Protein AF-A0A849HE54-F1 (afdb_monomer_lite)

Sequence (88 aa):
MPDDAMFEYVAWFRDGSLPPDDQDCEWSGVIYIRAGTLAAARKWGDHLAKTCLDTFIGSKAEPFLDEVPPGNPVADDGEELTAGQIGS

Structure (mmCIF, N/CA/C/O backbone):
data_AF-A0A849HE54-F1
#
_entry.id   AF-A0A849HE54-F1
#
loop_
_atom_site.group_PDB
_atom_site.id
_atom_site.type_symbol
_atom_site.label_atom_id
_atom_site.label_alt_id
_atom_site.label_comp_id
_atom_site.label_asym_id
_atom_site.label_entity_id
_atom_site.label_seq_id
_atom_site.pdbx_PDB_ins_code
_atom_site.Cartn_x
_atom_site.Cartn_y
_atom_site.Cartn_z
_atom_site.occupancy
_atom_site.B_iso_or_equiv
_atom_site.auth_seq_id
_atom_site.auth_comp_id
_atom_site.auth_asym_id
_atom_site.auth_atom_id
_atom_site.pdbx_PDB_model_num
ATOM 1 N N . MET A 1 1 ? -17.463 -6.363 19.296 1.00 49.00 1 MET A N 1
ATOM 2 C CA . MET A 1 1 ? -16.204 -6.091 18.573 1.00 49.00 1 MET A CA 1
ATOM 3 C C . MET A 1 1 ? -16.310 -4.637 18.154 1.00 49.00 1 MET A C 1
ATOM 5 O O . MET A 1 1 ? -17.431 -4.277 17.809 1.00 49.00 1 MET A O 1
ATOM 9 N N . PRO A 1 2 ? -15.290 -3.775 18.302 1.00 50.69 2 PRO A N 1
ATOM 10 C CA . PRO A 1 2 ? -15.369 -2.481 17.632 1.00 50.69 2 PRO A CA 1
ATOM 11 C C . PRO A 1 2 ? -15.606 -2.776 16.149 1.00 50.69 2 PRO A C 1
ATOM 13 O O . PRO A 1 2 ? -14.940 -3.653 15.609 1.00 50.69 2 PRO A O 1
ATOM 16 N N . ASP A 1 3 ? -16.628 -2.168 15.555 1.00 61.72 3 ASP A N 1
ATOM 17 C CA . ASP A 1 3 ? -16.923 -2.321 14.135 1.00 61.72 3 ASP A CA 1
ATOM 18 C C . ASP A 1 3 ? -15.659 -1.954 13.353 1.00 61.72 3 ASP A C 1
ATOM 20 O O . ASP A 1 3 ? -15.232 -0.797 13.381 1.00 61.72 3 ASP A O 1
ATOM 24 N N . ASP A 1 4 ? -14.996 -2.941 12.749 1.00 72.38 4 ASP A N 1
ATOM 25 C CA . ASP A 1 4 ? -13.776 -2.675 12.000 1.00 72.38 4 ASP A CA 1
ATOM 26 C C . ASP A 1 4 ? -14.117 -1.746 10.829 1.00 72.38 4 ASP A C 1
ATOM 28 O O . ASP A 1 4 ? -14.974 -2.045 9.991 1.00 72.38 4 ASP A O 1
ATOM 32 N N . ALA A 1 5 ? -13.471 -0.582 10.805 1.00 85.00 5 ALA A N 1
ATOM 33 C CA . ALA A 1 5 ? -13.715 0.449 9.811 1.00 85.00 5 ALA A CA 1
ATOM 34 C C . ALA A 1 5 ? -13.024 0.085 8.493 1.00 85.00 5 ALA A C 1
ATOM 36 O O . ALA A 1 5 ? -11.962 -0.540 8.482 1.00 85.00 5 ALA A O 1
ATOM 37 N N . MET A 1 6 ? -13.624 0.500 7.378 1.00 89.19 6 MET A N 1
ATOM 38 C CA . MET A 1 6 ? -13.025 0.338 6.059 1.00 89.19 6 MET A CA 1
ATOM 39 C C . MET A 1 6 ? -12.152 1.547 5.726 1.00 89.19 6 MET A C 1
ATOM 41 O O . MET A 1 6 ? -12.523 2.694 5.986 1.00 89.19 6 MET A O 1
ATOM 45 N N . PHE A 1 7 ? -10.995 1.287 5.131 1.00 91.56 7 PHE A N 1
ATOM 46 C CA . PHE A 1 7 ? -10.062 2.306 4.677 1.00 91.56 7 PHE A CA 1
ATOM 47 C C . PHE A 1 7 ? -9.664 2.036 3.233 1.00 91.56 7 PHE A C 1
ATOM 49 O O . PHE A 1 7 ? -9.343 0.907 2.879 1.00 91.56 7 PHE A O 1
ATOM 56 N N . GLU A 1 8 ? -9.648 3.072 2.406 1.00 93.31 8 GLU A N 1
ATOM 57 C CA . GLU A 1 8 ? -9.043 3.004 1.082 1.00 93.31 8 GLU A CA 1
ATOM 58 C C . GLU A 1 8 ? -7.548 3.273 1.233 1.00 93.31 8 GLU A C 1
ATOM 60 O O . GLU A 1 8 ? -7.139 4.295 1.792 1.00 93.31 8 GLU A O 1
ATOM 65 N N . TYR A 1 9 ? -6.731 2.334 0.771 1.00 92.75 9 TYR A N 1
ATOM 66 C CA . TYR A 1 9 ? -5.284 2.441 0.750 1.00 92.75 9 TYR A CA 1
ATOM 67 C C . TYR A 1 9 ? -4.802 2.538 -0.692 1.00 92.75 9 TYR A C 1
ATOM 69 O O . TYR A 1 9 ? -5.095 1.680 -1.521 1.00 92.75 9 TYR A O 1
ATOM 77 N N . VAL A 1 10 ? -4.014 3.570 -0.965 1.00 93.44 10 VA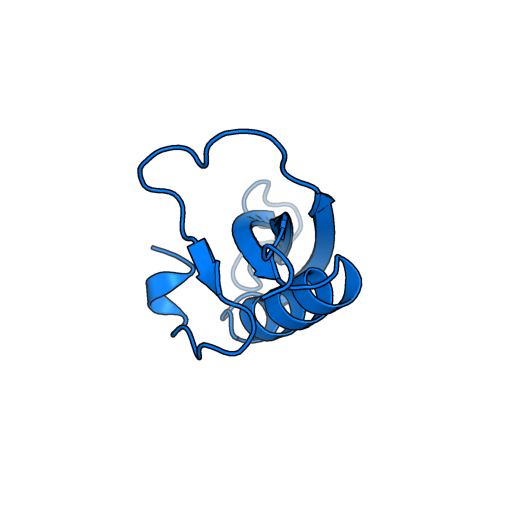L A N 1
ATOM 78 C CA . VAL A 1 10 ? -3.380 3.808 -2.258 1.00 93.44 10 VAL A CA 1
ATOM 79 C C . VAL A 1 10 ? -1.872 3.783 -2.058 1.00 93.44 10 VAL A C 1
ATOM 81 O O . VAL A 1 10 ? -1.350 4.536 -1.233 1.00 93.44 10 VAL A O 1
ATOM 84 N N . ALA A 1 11 ? -1.168 2.944 -2.813 1.00 92.94 11 ALA A N 1
ATOM 85 C CA . ALA A 1 11 ? 0.288 2.944 -2.901 1.00 92.94 11 ALA A CA 1
ATOM 86 C C . ALA A 1 11 ? 0.732 3.321 -4.308 1.00 92.94 11 ALA A C 1
ATOM 88 O O . ALA A 1 11 ? 0.109 2.917 -5.282 1.00 92.94 11 ALA A O 1
ATOM 89 N N . TRP A 1 12 ? 1.829 4.063 -4.403 1.00 93.06 12 TRP A N 1
ATOM 90 C CA . TRP A 1 12 ? 2.479 4.378 -5.669 1.00 93.06 12 TRP A CA 1
ATOM 91 C C . TRP A 1 12 ? 3.764 3.580 -5.801 1.00 93.06 12 TRP A C 1
ATOM 93 O O . TRP A 1 12 ? 4.565 3.502 -4.862 1.00 93.06 12 TRP A O 1
ATOM 103 N N . PHE A 1 13 ? 3.951 3.022 -6.984 1.00 91.00 13 PHE A N 1
ATOM 104 C CA . PHE A 1 13 ? 5.059 2.162 -7.341 1.00 91.00 13 PHE A CA 1
ATOM 105 C C . PHE A 1 13 ? 5.789 2.736 -8.543 1.00 91.00 13 PHE A C 1
ATOM 107 O O . PHE A 1 13 ? 5.188 3.411 -9.379 1.00 91.00 13 PHE A O 1
ATOM 114 N N . ARG A 1 14 ? 7.087 2.448 -8.623 1.00 88.62 14 ARG A N 1
ATOM 115 C CA . ARG A 1 14 ? 7.901 2.695 -9.807 1.00 88.62 14 ARG A CA 1
ATOM 116 C C . ARG A 1 14 ? 8.452 1.383 -10.344 1.00 88.62 14 ARG A C 1
ATOM 118 O O . ARG A 1 14 ? 9.150 0.676 -9.609 1.00 88.62 14 ARG A O 1
ATOM 125 N N . ASP A 1 15 ? 8.194 1.109 -11.616 1.00 86.25 15 ASP A N 1
ATOM 126 C CA . ASP A 1 15 ? 8.812 -0.001 -12.334 1.00 86.25 15 ASP A CA 1
ATOM 127 C C . ASP A 1 15 ? 10.251 0.387 -12.706 1.00 86.25 15 ASP A C 1
ATOM 129 O O . ASP A 1 15 ? 10.504 1.286 -13.509 1.00 86.25 15 ASP A O 1
ATOM 133 N N . GLY A 1 16 ? 11.220 -0.285 -12.082 1.00 82.88 16 GLY A N 1
ATOM 134 C CA . GLY A 1 16 ? 12.644 -0.055 -12.334 1.00 82.88 16 GLY A CA 1
ATOM 135 C C . GLY A 1 16 ? 13.145 -0.627 -13.664 1.00 82.88 16 GLY A C 1
ATOM 136 O O . GLY A 1 16 ? 14.297 -0.388 -14.029 1.00 82.88 16 GLY A O 1
ATOM 137 N N . SER A 1 17 ? 12.319 -1.404 -14.366 1.00 85.06 17 SER A N 1
ATOM 138 C CA . SER A 1 17 ? 12.620 -1.954 -15.686 1.00 85.06 17 SER A CA 1
ATOM 139 C C . SER A 1 17 ? 12.310 -0.978 -16.827 1.00 85.06 17 SER A C 1
ATOM 141 O O . SER A 1 17 ? 12.849 -1.144 -17.925 1.00 85.06 17 SER A O 1
ATOM 143 N N . LEU A 1 18 ? 11.518 0.068 -16.561 1.00 84.81 18 LEU A N 1
ATOM 144 C CA . LEU A 1 18 ? 11.161 1.107 -17.524 1.00 84.81 18 LEU A CA 1
ATOM 145 C C . LEU A 1 18 ? 12.048 2.361 -17.389 1.00 84.81 18 LEU A C 1
ATOM 147 O O . LEU A 1 18 ? 12.571 2.655 -16.308 1.00 84.81 18 LEU A O 1
ATOM 151 N N . PRO A 1 19 ? 12.249 3.131 -18.477 1.00 85.06 19 PRO A N 1
ATOM 152 C CA . PRO A 1 19 ? 12.919 4.425 -18.404 1.00 85.06 19 PRO A CA 1
ATOM 153 C C . PRO A 1 19 ? 12.178 5.392 -17.463 1.00 85.06 19 PRO A C 1
ATOM 155 O O . PRO A 1 19 ? 10.953 5.428 -17.476 1.00 85.06 19 PRO A O 1
ATOM 158 N N . PRO A 1 20 ? 12.882 6.245 -16.699 1.00 81.25 20 PRO A N 1
ATOM 159 C CA . PRO A 1 20 ? 12.246 7.179 -15.761 1.00 81.25 20 PRO A CA 1
ATOM 160 C C . PRO A 1 20 ? 11.439 8.299 -16.437 1.00 81.25 20 PRO A C 1
ATOM 162 O O . PRO A 1 20 ? 10.660 8.969 -15.768 1.00 81.25 20 PRO A O 1
ATOM 165 N N . ASP A 1 21 ? 11.648 8.524 -17.736 1.00 85.31 21 ASP A N 1
ATOM 166 C CA . ASP A 1 21 ? 10.862 9.468 -18.540 1.00 85.31 21 ASP A CA 1
ATOM 167 C C . ASP A 1 21 ? 9.640 8.795 -19.198 1.00 85.31 21 ASP A C 1
ATOM 169 O O . ASP A 1 21 ? 8.877 9.455 -19.907 1.00 85.31 21 ASP A O 1
ATOM 173 N N . ASP A 1 22 ? 9.471 7.482 -19.005 1.00 85.25 22 ASP A N 1
ATOM 174 C CA . ASP A 1 22 ? 8.316 6.742 -19.501 1.00 85.25 22 ASP A CA 1
ATOM 175 C C . ASP A 1 22 ? 7.089 7.061 -18.640 1.00 85.25 22 ASP A C 1
ATOM 177 O O . ASP A 1 22 ? 7.159 7.082 -17.411 1.00 85.25 22 ASP A O 1
ATOM 181 N N . GLN A 1 23 ? 5.954 7.328 -19.277 1.00 80.38 23 GLN A N 1
ATOM 182 C CA . GLN A 1 23 ? 4.722 7.671 -18.562 1.00 80.38 23 GLN A CA 1
ATOM 183 C C . GLN A 1 23 ? 4.156 6.470 -17.801 1.00 80.38 23 GLN A C 1
ATOM 185 O O . GLN A 1 23 ? 3.451 6.666 -16.814 1.00 80.38 23 GLN A O 1
ATOM 190 N N . ASP A 1 24 ? 4.520 5.257 -18.220 1.00 83.31 24 ASP A N 1
ATOM 191 C CA . ASP A 1 24 ? 4.101 4.011 -17.586 1.00 83.31 24 ASP A CA 1
ATOM 192 C C . ASP A 1 24 ? 5.081 3.552 -16.487 1.00 83.31 24 ASP A C 1
ATOM 194 O O . ASP A 1 24 ? 4.857 2.526 -15.846 1.00 83.31 24 ASP A O 1
ATOM 198 N N . CYS A 1 25 ? 6.167 4.302 -16.224 1.00 85.62 25 CYS A N 1
ATOM 199 C CA . CYS A 1 25 ? 7.133 3.930 -15.184 1.00 85.62 25 CYS A CA 1
ATOM 200 C C . CYS A 1 25 ? 6.577 4.063 -13.761 1.00 85.62 25 CYS A C 1
ATOM 202 O O . CYS A 1 25 ? 7.154 3.492 -12.837 1.00 85.62 25 CYS A O 1
ATOM 204 N N . GLU A 1 26 ? 5.471 4.789 -13.569 1.00 88.25 26 GLU A N 1
ATOM 205 C CA . GLU A 1 26 ? 4.797 4.943 -12.283 1.00 88.25 26 GLU A CA 1
ATOM 206 C C . GLU A 1 26 ? 3.343 4.492 -12.368 1.00 88.25 26 GLU A C 1
ATOM 208 O O . GLU A 1 26 ? 2.599 4.878 -13.268 1.00 88.25 26 GLU A O 1
ATOM 213 N N . TRP A 1 27 ? 2.910 3.718 -11.380 1.00 87.12 27 TRP A N 1
ATOM 214 C CA . TRP A 1 27 ? 1.527 3.269 -11.284 1.00 87.12 27 TRP A CA 1
ATOM 215 C C . TRP A 1 27 ? 1.060 3.247 -9.828 1.00 87.12 27 TRP A C 1
ATOM 217 O O . TRP A 1 27 ? 1.864 3.213 -8.893 1.00 87.12 27 TRP A O 1
ATOM 227 N N . SER A 1 28 ? -0.256 3.312 -9.620 1.00 90.56 28 SER A N 1
ATOM 228 C CA . SER A 1 28 ? -0.860 3.271 -8.287 1.00 90.56 28 SER A CA 1
ATOM 229 C C . SER A 1 28 ? -1.660 1.992 -8.074 1.00 90.56 28 SER A C 1
ATOM 231 O O . SER A 1 28 ? -2.559 1.699 -8.861 1.00 90.56 28 SER A O 1
ATOM 233 N N . GLY A 1 29 ? -1.389 1.278 -6.986 1.00 87.94 29 GLY A N 1
ATOM 234 C CA . GLY A 1 29 ? -2.221 0.180 -6.504 1.00 87.94 29 GLY A CA 1
ATOM 235 C C . GLY A 1 29 ? -3.238 0.679 -5.483 1.00 87.94 29 GLY A C 1
ATOM 236 O O . GLY A 1 29 ? -2.885 1.452 -4.591 1.00 87.94 29 GLY A O 1
ATOM 237 N N . VAL A 1 30 ? -4.487 0.227 -5.602 1.00 89.00 30 VAL A N 1
ATOM 238 C CA . VAL A 1 30 ? -5.572 0.554 -4.667 1.00 89.00 30 VAL A CA 1
ATOM 239 C C . VAL A 1 30 ? -6.085 -0.729 -4.028 1.00 89.00 30 VAL A C 1
ATOM 241 O O . VAL A 1 30 ? -6.469 -1.660 -4.734 1.00 89.00 30 VAL A O 1
ATOM 244 N N . ILE A 1 31 ? -6.110 -0.769 -2.697 1.00 87.38 31 ILE A N 1
ATOM 245 C CA . ILE A 1 31 ? -6.701 -1.861 -1.917 1.00 87.38 31 ILE A CA 1
ATOM 246 C C . ILE A 1 31 ? -7.572 -1.293 -0.801 1.00 87.38 31 ILE A C 1
ATOM 248 O O . ILE A 1 31 ? -7.315 -0.204 -0.288 1.00 87.38 31 ILE A O 1
ATOM 252 N N . TYR A 1 32 ? -8.583 -2.047 -0.387 1.00 88.56 32 TYR A N 1
ATOM 253 C CA . TYR A 1 32 ? -9.419 -1.688 0.753 1.00 88.56 32 TYR A CA 1
ATOM 254 C C . TYR A 1 32 ? -8.961 -2.481 1.967 1.00 88.56 32 TYR A C 1
ATOM 256 O O . TYR A 1 32 ? -8.747 -3.685 1.879 1.00 88.56 32 TYR A O 1
ATOM 264 N N . ILE A 1 33 ? -8.777 -1.815 3.100 1.00 87.25 33 ILE A N 1
ATOM 265 C CA . ILE A 1 33 ? -8.279 -2.439 4.322 1.00 87.25 33 ILE A CA 1
ATOM 266 C C . ILE A 1 33 ? -9.316 -2.261 5.417 1.00 87.25 33 ILE A C 1
ATOM 268 O O . ILE A 1 33 ? -9.657 -1.134 5.781 1.00 87.25 33 ILE A O 1
ATOM 272 N N . ARG A 1 34 ? -9.797 -3.373 5.964 1.00 88.31 34 ARG A N 1
ATOM 273 C CA . ARG A 1 34 ? -10.634 -3.394 7.156 1.00 88.31 34 ARG A CA 1
ATOM 274 C C . ARG A 1 34 ? -9.723 -3.414 8.382 1.00 88.31 34 ARG A C 1
ATOM 276 O O . ARG A 1 34 ? -8.972 -4.363 8.572 1.00 88.31 34 ARG A O 1
ATOM 283 N N . ALA A 1 35 ? -9.761 -2.361 9.195 1.00 87.00 35 ALA A N 1
ATOM 284 C CA . ALA A 1 35 ? -8.897 -2.229 10.366 1.00 87.00 35 ALA A CA 1
ATOM 285 C C . ALA A 1 35 ? -9.584 -1.488 11.517 1.00 87.00 35 ALA A C 1
ATOM 287 O O . ALA A 1 35 ? -10.511 -0.702 11.326 1.00 87.00 35 ALA A O 1
ATOM 288 N N . GLY A 1 36 ? -9.049 -1.639 12.728 1.00 83.81 36 GLY A N 1
ATOM 289 C CA . GLY A 1 36 ? -9.543 -0.890 13.887 1.00 83.81 36 GLY A CA 1
ATOM 290 C C . GLY A 1 36 ? -9.181 0.604 13.862 1.00 83.81 36 GLY A C 1
ATOM 291 O O . GLY A 1 36 ? -9.805 1.404 14.557 1.00 83.81 36 GLY A O 1
ATOM 292 N N . THR A 1 37 ? -8.156 1.008 13.096 1.00 87.31 37 THR A N 1
ATOM 293 C CA . THR A 1 37 ? -7.711 2.411 13.000 1.00 87.31 37 THR A CA 1
ATOM 294 C C . THR A 1 37 ? -7.074 2.734 11.647 1.00 87.31 37 THR A C 1
ATOM 296 O O . THR A 1 37 ? -6.465 1.872 11.017 1.00 87.31 37 THR A O 1
ATOM 299 N N . LEU A 1 38 ? -7.088 4.019 11.267 1.00 89.19 38 LEU A N 1
ATOM 300 C CA . LEU A 1 38 ? -6.390 4.530 10.078 1.00 89.19 38 LEU A CA 1
ATOM 301 C C . LEU A 1 38 ? -4.885 4.212 10.095 1.00 89.19 38 LEU A C 1
ATOM 303 O O . LEU A 1 38 ? -4.287 3.897 9.069 1.00 89.19 38 LEU A O 1
ATOM 307 N N . ALA A 1 39 ? -4.262 4.306 11.272 1.00 87.69 39 ALA A N 1
ATOM 308 C CA . ALA A 1 39 ? -2.841 4.028 11.435 1.00 87.69 39 ALA A CA 1
ATOM 309 C C . ALA A 1 39 ? -2.523 2.542 11.216 1.00 87.69 39 ALA A C 1
ATOM 311 O O . ALA A 1 39 ? -1.499 2.227 10.610 1.00 87.69 39 ALA A O 1
ATOM 312 N N . ALA A 1 40 ? -3.399 1.646 11.680 1.00 86.00 40 ALA A N 1
ATOM 313 C CA . ALA A 1 40 ? -3.275 0.213 11.445 1.00 86.00 40 ALA A CA 1
ATOM 314 C C . ALA A 1 40 ? -3.465 -0.124 9.960 1.00 86.00 40 ALA A C 1
ATOM 316 O O . ALA A 1 40 ? -2.582 -0.752 9.380 1.00 86.00 40 ALA A O 1
ATOM 317 N N . ALA A 1 41 ? -4.507 0.421 9.319 1.00 88.62 41 ALA A N 1
ATOM 318 C CA . ALA A 1 41 ? -4.732 0.261 7.883 1.00 88.62 41 ALA A CA 1
ATOM 319 C C . ALA A 1 41 ? -3.518 0.709 7.058 1.00 88.62 41 ALA A C 1
ATOM 321 O O . ALA A 1 41 ? -3.017 -0.041 6.226 1.00 88.62 41 ALA A O 1
ATOM 322 N N . ARG A 1 42 ? -2.969 1.897 7.342 1.00 90.25 42 ARG A N 1
ATOM 323 C CA . ARG A 1 42 ? -1.766 2.380 6.654 1.00 90.25 42 ARG A CA 1
ATOM 324 C C . ARG A 1 42 ? -0.560 1.476 6.889 1.00 90.25 42 ARG A C 1
ATOM 326 O O . ARG A 1 42 ? 0.158 1.170 5.946 1.00 90.25 42 ARG A O 1
ATOM 333 N N . LYS A 1 43 ? -0.317 1.063 8.135 1.00 89.31 43 LYS A N 1
ATOM 334 C CA . LYS A 1 43 ? 0.819 0.198 8.476 1.00 89.31 43 LYS A CA 1
ATOM 335 C C . LYS A 1 43 ? 0.730 -1.142 7.745 1.00 89.31 43 LYS A C 1
ATOM 337 O O . LYS A 1 43 ? 1.752 -1.624 7.261 1.00 89.31 43 LYS A O 1
ATOM 342 N N . TRP A 1 44 ? -0.467 -1.722 7.682 1.00 87.12 44 TRP A N 1
ATOM 343 C CA . TRP A 1 44 ? -0.713 -2.975 6.981 1.00 87.12 44 TRP A CA 1
ATOM 344 C C . TRP A 1 44 ? -0.566 -2.807 5.469 1.00 87.12 44 TRP A C 1
ATOM 346 O O . TRP A 1 44 ? 0.219 -3.522 4.854 1.00 87.12 44 TRP A O 1
ATOM 356 N N . GLY A 1 45 ? -1.196 -1.787 4.886 1.00 88.50 45 GLY A N 1
ATOM 357 C CA . GLY A 1 45 ? -1.042 -1.472 3.467 1.00 88.50 45 GLY A CA 1
ATOM 358 C C . GLY A 1 45 ? 0.415 -1.222 3.071 1.00 88.50 45 GLY A C 1
ATOM 359 O O . GLY A 1 45 ? 0.873 -1.757 2.071 1.00 88.50 45 GLY A O 1
ATOM 360 N N . ASP A 1 46 ? 1.189 -0.501 3.890 1.00 89.81 46 ASP A N 1
ATOM 361 C CA . ASP A 1 46 ? 2.622 -0.268 3.652 1.00 89.81 46 ASP A CA 1
ATOM 362 C C . ASP A 1 46 ? 3.448 -1.549 3.736 1.00 89.81 46 ASP A C 1
ATOM 364 O O . ASP A 1 46 ? 4.457 -1.678 3.044 1.00 89.81 46 ASP A O 1
ATOM 368 N N . HIS A 1 47 ? 3.068 -2.477 4.616 1.00 87.19 47 HIS A N 1
ATOM 369 C CA . HIS A 1 47 ? 3.701 -3.787 4.684 1.00 87.19 47 HIS A CA 1
ATOM 370 C C . HIS A 1 47 ? 3.442 -4.565 3.392 1.00 87.19 47 HIS A C 1
ATOM 372 O O . 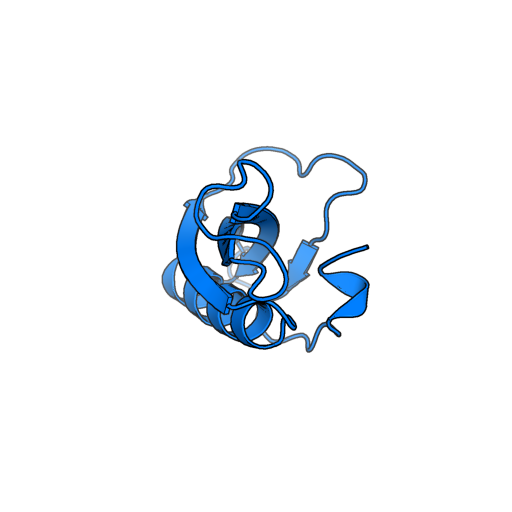HIS A 1 47 ? 4.402 -5.012 2.770 1.00 87.19 47 HIS A O 1
ATOM 378 N N . LEU A 1 48 ? 2.181 -4.630 2.958 1.00 83.31 48 LEU A N 1
ATOM 379 C CA . LEU A 1 48 ? 1.758 -5.288 1.725 1.00 83.31 48 LEU A CA 1
ATOM 380 C C . LEU A 1 48 ? 2.432 -4.682 0.487 1.00 83.31 48 LEU A C 1
ATOM 382 O O . LEU A 1 48 ? 3.057 -5.403 -0.287 1.00 83.31 48 LEU A O 1
ATOM 386 N N . ALA A 1 49 ? 2.399 -3.358 0.342 1.00 87.25 49 ALA A N 1
ATOM 387 C CA . ALA A 1 49 ? 3.001 -2.653 -0.785 1.00 87.25 49 ALA A CA 1
ATOM 388 C C . ALA A 1 49 ? 4.508 -2.928 -0.905 1.00 87.25 49 ALA A C 1
ATOM 390 O O . ALA A 1 49 ? 5.030 -3.105 -1.999 1.00 87.25 49 ALA A O 1
ATOM 391 N N . LYS A 1 50 ? 5.228 -3.044 0.215 1.00 85.31 50 LYS A N 1
ATOM 392 C CA . LYS A 1 50 ? 6.666 -3.366 0.204 1.00 85.31 50 LYS A CA 1
ATOM 393 C C . LYS A 1 50 ? 6.985 -4.805 -0.206 1.00 85.31 50 LYS A C 1
ATOM 395 O O . LYS A 1 50 ? 8.158 -5.107 -0.406 1.00 85.31 50 LYS A O 1
ATOM 400 N N . THR A 1 51 ? 5.990 -5.688 -0.292 1.00 83.81 51 THR A N 1
ATOM 401 C CA . THR A 1 51 ? 6.171 -7.048 -0.830 1.00 83.81 51 THR A CA 1
ATOM 402 C C . THR A 1 51 ? 6.035 -7.113 -2.351 1.00 83.81 51 THR A C 1
ATOM 404 O O . THR A 1 51 ? 6.397 -8.129 -2.944 1.00 83.81 51 THR A O 1
ATOM 407 N N . CYS A 1 52 ? 5.548 -6.044 -2.989 1.00 78.75 52 CYS A N 1
ATOM 408 C CA . CYS A 1 52 ? 5.495 -5.941 -4.442 1.00 78.75 52 CYS A CA 1
ATOM 409 C C . CYS A 1 52 ? 6.910 -5.896 -5.040 1.00 78.75 52 CYS A C 1
ATOM 411 O O . CYS A 1 52 ? 7.862 -5.449 -4.399 1.00 78.75 52 CYS A O 1
ATOM 413 N N . LEU A 1 53 ? 7.043 -6.367 -6.284 1.00 77.44 53 LEU A N 1
ATOM 414 C CA . LEU A 1 53 ? 8.324 -6.387 -7.001 1.00 77.44 53 LEU A CA 1
ATOM 415 C C . LEU A 1 53 ? 8.806 -4.979 -7.389 1.00 77.44 53 LEU A C 1
ATOM 417 O O . LEU A 1 53 ? 10.010 -4.763 -7.529 1.00 77.44 53 LEU A O 1
ATOM 421 N N . ASP A 1 54 ? 7.875 -4.036 -7.531 1.00 84.12 54 ASP A N 1
ATOM 422 C CA . ASP A 1 54 ? 8.157 -2.656 -7.910 1.00 84.12 54 ASP A CA 1
ATOM 423 C C . ASP A 1 54 ? 8.626 -1.795 -6.735 1.00 84.12 54 ASP A C 1
ATOM 425 O O . ASP A 1 54 ? 8.382 -2.073 -5.557 1.00 84.12 54 ASP A O 1
ATOM 429 N N . THR A 1 55 ? 9.294 -0.687 -7.055 1.00 86.81 55 THR A N 1
ATOM 430 C CA . THR A 1 55 ? 9.812 0.226 -6.035 1.00 86.81 55 THR A CA 1
ATOM 431 C C . THR A 1 55 ? 8.669 1.014 -5.407 1.00 86.81 55 THR A C 1
ATOM 433 O O . THR A 1 55 ? 8.104 1.904 -6.036 1.00 86.81 55 THR A O 1
ATOM 436 N N . PHE A 1 56 ? 8.362 0.736 -4.142 1.00 87.56 56 PHE A N 1
ATOM 437 C CA . PHE A 1 56 ? 7.411 1.525 -3.361 1.00 87.56 56 PHE A CA 1
ATOM 438 C C . PHE A 1 56 ? 7.896 2.975 -3.182 1.00 87.56 56 PHE A C 1
ATOM 440 O O . PHE A 1 56 ? 8.930 3.221 -2.555 1.00 87.56 56 PHE A O 1
ATOM 447 N N . ILE A 1 57 ? 7.129 3.933 -3.704 1.00 89.62 57 ILE A N 1
ATOM 448 C CA . ILE A 1 57 ? 7.410 5.375 -3.619 1.00 89.62 57 ILE A CA 1
ATOM 449 C C . ILE A 1 57 ? 6.763 5.970 -2.365 1.00 89.62 57 ILE A C 1
ATOM 451 O O . ILE A 1 57 ? 7.359 6.791 -1.664 1.00 89.62 57 ILE A O 1
ATOM 455 N N . GLY A 1 58 ? 5.530 5.559 -2.071 1.00 90.56 58 GLY A N 1
ATOM 456 C CA . GLY A 1 58 ? 4.760 6.094 -0.960 1.00 90.56 58 GLY A CA 1
ATOM 457 C C . GLY A 1 58 ? 3.324 5.600 -0.943 1.00 90.56 58 GLY A C 1
ATOM 458 O O . GLY A 1 58 ? 2.896 4.841 -1.810 1.00 90.56 58 GLY A O 1
ATOM 459 N N . SER A 1 59 ? 2.578 6.054 0.062 1.00 93.31 59 SER A N 1
ATOM 460 C CA . SER A 1 59 ? 1.206 5.619 0.291 1.00 93.31 59 SER A CA 1
ATOM 461 C C . SER A 1 59 ? 0.328 6.668 0.950 1.00 93.31 59 SER A C 1
ATOM 463 O O . SER A 1 59 ? 0.799 7.597 1.622 1.00 93.31 59 SER A O 1
ATOM 465 N N . LYS A 1 60 ? -0.975 6.454 0.802 1.00 93.75 60 LYS A N 1
ATOM 466 C CA . LYS A 1 60 ? -2.047 7.178 1.466 1.00 93.75 60 LYS A CA 1
ATOM 467 C C . LYS A 1 60 ? -3.082 6.167 1.951 1.00 93.75 60 LYS A C 1
ATOM 469 O O . LYS A 1 60 ? -3.378 5.209 1.253 1.00 93.75 60 LYS A O 1
ATOM 474 N N . ALA A 1 61 ? -3.623 6.393 3.140 1.00 92.62 61 ALA A N 1
ATOM 475 C CA . ALA A 1 61 ? -4.796 5.682 3.629 1.00 92.62 61 ALA A CA 1
ATOM 476 C C . ALA A 1 61 ? -5.834 6.722 4.036 1.00 92.62 61 ALA A C 1
ATOM 478 O O . ALA A 1 61 ? -5.461 7.733 4.643 1.00 92.62 61 ALA A O 1
ATOM 479 N N . GLU A 1 62 ? -7.104 6.479 3.733 1.00 92.62 62 GLU A N 1
ATOM 480 C CA . GLU A 1 62 ? -8.220 7.342 4.125 1.00 92.62 62 GLU A CA 1
ATOM 481 C C . GLU A 1 62 ? -9.438 6.513 4.545 1.00 92.62 62 GLU A C 1
ATOM 483 O O . GLU A 1 62 ? -9.602 5.391 4.067 1.00 92.62 62 GLU A O 1
ATOM 488 N N . PRO A 1 63 ? -10.292 7.020 5.454 1.00 91.00 63 PRO A N 1
ATOM 489 C CA . PRO A 1 63 ? -11.547 6.354 5.784 1.00 91.00 63 PRO A CA 1
ATOM 490 C C . PRO A 1 63 ? -12.412 6.188 4.537 1.00 91.00 63 PRO A C 1
ATOM 492 O O . PRO A 1 63 ? -12.644 7.155 3.812 1.00 91.00 63 PRO A O 1
ATOM 495 N N . PHE A 1 64 ? -12.918 4.980 4.326 1.00 87.75 64 PHE A N 1
ATOM 496 C CA . PHE A 1 64 ? -13.831 4.662 3.242 1.00 87.75 64 PHE A CA 1
ATOM 497 C C . PHE A 1 64 ? -15.209 4.377 3.836 1.00 87.75 64 PHE A C 1
ATOM 499 O O . PHE A 1 64 ? -15.372 3.472 4.654 1.00 87.75 64 PHE A O 1
ATOM 506 N N . LEU A 1 65 ? -16.184 5.215 3.487 1.00 82.31 65 LEU A N 1
ATOM 507 C CA . LEU A 1 65 ? -17.533 5.183 4.066 1.00 82.31 65 LEU A CA 1
ATOM 508 C C . LEU A 1 65 ? -18.577 4.579 3.116 1.00 82.31 65 LEU A C 1
ATOM 510 O O . LEU A 1 65 ? -19.733 4.430 3.508 1.00 82.31 65 LEU A O 1
ATOM 514 N N . ASP A 1 66 ? -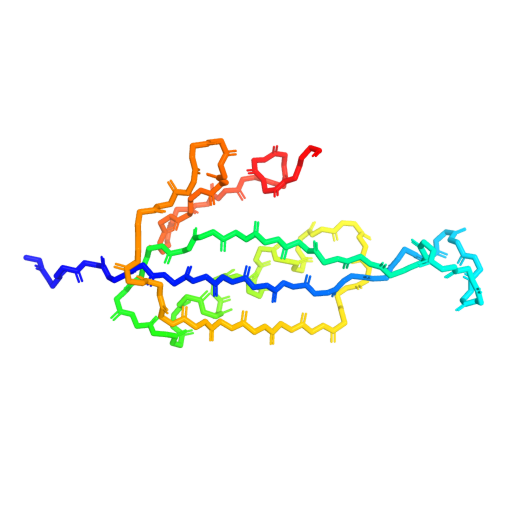18.165 4.237 1.897 1.00 82.19 66 ASP A N 1
ATOM 515 C CA . ASP A 1 66 ? -19.017 3.685 0.847 1.00 82.19 66 ASP A CA 1
ATOM 516 C C . ASP A 1 66 ? -18.895 2.150 0.758 1.00 82.19 66 ASP A C 1
ATOM 518 O O . ASP A 1 66 ? -18.118 1.513 1.477 1.00 82.19 66 ASP A O 1
ATOM 522 N N . GLU A 1 67 ? -19.681 1.527 -0.124 1.00 78.75 67 GLU A N 1
ATOM 523 C CA . GLU A 1 67 ? -19.531 0.104 -0.446 1.00 78.75 67 GLU A CA 1
ATOM 524 C C . GLU A 1 67 ? -18.310 -0.121 -1.344 1.00 78.75 67 GLU A C 1
ATOM 526 O O . GLU A 1 67 ? -18.107 0.583 -2.336 1.00 78.75 67 GLU A O 1
ATOM 531 N N . VAL A 1 68 ? -17.493 -1.124 -1.003 1.00 77.81 68 VAL A N 1
ATOM 532 C CA . VAL A 1 68 ? -16.324 -1.490 -1.811 1.00 77.81 68 VAL A CA 1
ATOM 533 C C . VAL A 1 68 ? -16.810 -1.957 -3.186 1.00 77.81 68 VAL A C 1
ATOM 535 O O . VAL A 1 68 ? -17.646 -2.866 -3.245 1.00 77.81 68 VAL A O 1
ATOM 538 N N . PRO A 1 69 ? -16.307 -1.380 -4.294 1.00 77.50 69 PRO A N 1
ATOM 539 C CA . PRO A 1 69 ? -16.709 -1.807 -5.624 1.00 77.50 69 PRO A CA 1
ATOM 540 C C . PRO A 1 69 ? -16.461 -3.312 -5.825 1.00 77.50 69 PRO A C 1
ATOM 542 O O . PRO A 1 69 ? -15.412 -3.826 -5.421 1.00 77.50 69 PRO A O 1
ATOM 545 N N . PRO A 1 70 ? -17.402 -4.043 -6.446 1.00 75.12 70 PRO A N 1
ATOM 546 C CA . PRO A 1 70 ? -17.258 -5.478 -6.643 1.00 75.12 70 PRO A CA 1
ATOM 547 C C . PRO A 1 70 ? -16.024 -5.781 -7.500 1.00 75.12 70 PRO A C 1
ATOM 549 O O . PRO A 1 70 ? -15.871 -5.235 -8.590 1.00 75.12 70 PRO A O 1
ATOM 552 N N . GLY A 1 71 ? -15.168 -6.681 -7.010 1.00 73.94 71 GLY A N 1
ATOM 553 C CA . GLY A 1 71 ? -13.918 -7.068 -7.672 1.00 73.94 71 GLY A CA 1
ATOM 554 C C . GLY A 1 71 ? -12.664 -6.397 -7.111 1.00 73.94 71 GLY A C 1
ATOM 555 O O . GLY A 1 71 ? -11.567 -6.817 -7.466 1.00 73.94 71 GLY A O 1
ATOM 556 N N . ASN A 1 72 ? -12.802 -5.423 -6.208 1.00 77.31 72 ASN A N 1
ATOM 557 C CA . ASN A 1 72 ? -11.648 -4.801 -5.566 1.00 77.31 72 ASN A CA 1
ATOM 558 C C . ASN A 1 72 ? -11.156 -5.634 -4.368 1.00 77.31 72 ASN A C 1
ATOM 560 O O . ASN A 1 72 ? -11.975 -6.177 -3.618 1.00 77.31 72 ASN A O 1
ATOM 564 N N . PRO A 1 73 ? -9.831 -5.734 -4.162 1.00 74.62 73 PRO A N 1
ATOM 565 C CA . PRO A 1 73 ? -9.264 -6.510 -3.067 1.00 74.62 73 PRO A CA 1
ATOM 566 C C . PRO A 1 73 ? -9.575 -5.858 -1.715 1.00 74.62 73 PRO A C 1
ATOM 568 O O . PRO A 1 73 ? -9.373 -4.654 -1.526 1.00 74.62 73 PRO A O 1
ATOM 571 N N . VAL A 1 74 ? -10.047 -6.677 -0.772 1.00 78.62 74 VAL A N 1
ATOM 572 C CA . VAL A 1 74 ? -10.256 -6.306 0.632 1.00 78.62 74 VAL A CA 1
ATOM 573 C C . VAL A 1 74 ? -9.289 -7.114 1.491 1.00 78.62 74 VAL A C 1
ATOM 575 O O . VAL A 1 74 ? -9.238 -8.336 1.371 1.00 78.62 74 VAL A O 1
ATOM 578 N N . ALA A 1 75 ? -8.534 -6.431 2.344 1.00 75.38 75 ALA A N 1
ATOM 579 C CA . ALA A 1 75 ? -7.619 -7.019 3.311 1.00 75.38 75 ALA A CA 1
ATOM 580 C C . ALA A 1 75 ? -8.122 -6.767 4.732 1.00 75.38 75 ALA A C 1
ATOM 582 O O . ALA A 1 75 ? -8.392 -5.623 5.090 1.00 75.38 75 ALA A O 1
ATOM 583 N N . ASP A 1 76 ? -8.212 -7.804 5.555 1.00 74.25 76 ASP A N 1
ATOM 584 C CA . ASP A 1 76 ? -8.461 -7.652 6.987 1.00 74.25 76 ASP A CA 1
ATOM 585 C C . ASP A 1 76 ? -7.124 -7.433 7.732 1.00 74.25 76 ASP A C 1
ATOM 587 O O . ASP A 1 76 ? -6.105 -8.063 7.433 1.00 74.25 76 ASP A O 1
A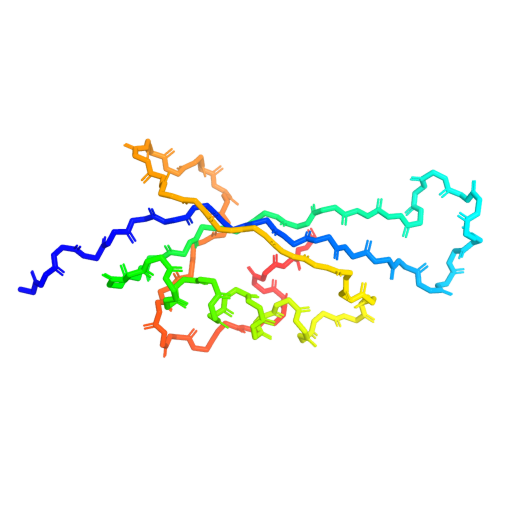TOM 591 N N . ASP A 1 77 ? -7.100 -6.493 8.682 1.00 64.75 77 ASP A N 1
ATOM 592 C CA . ASP A 1 77 ? -5.924 -6.177 9.505 1.00 64.75 77 ASP A CA 1
ATOM 593 C C . ASP A 1 77 ? -5.489 -7.406 10.318 1.00 64.75 77 ASP A C 1
ATOM 595 O O . ASP A 1 77 ? -6.176 -7.842 11.244 1.00 64.75 77 ASP A O 1
ATOM 599 N N . GLY A 1 78 ? -4.332 -7.971 9.960 1.00 59.00 78 GLY A N 1
ATOM 600 C CA . GLY A 1 78 ? -3.771 -9.168 10.590 1.00 59.00 78 GLY A CA 1
ATOM 601 C C . GLY A 1 78 ? -3.953 -10.474 9.808 1.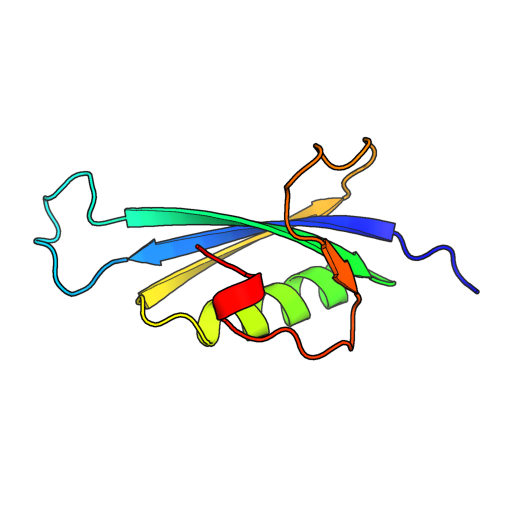00 59.00 78 GLY A C 1
ATOM 602 O O . GLY A 1 78 ? -3.461 -11.503 10.272 1.00 59.00 78 GLY A O 1
ATOM 603 N N . GLU A 1 79 ? -4.591 -10.456 8.635 1.00 62.00 79 GLU A N 1
ATOM 604 C CA . GLU A 1 79 ? -4.621 -11.599 7.713 1.00 62.00 79 GLU A CA 1
ATOM 605 C C . GLU A 1 79 ? -3.498 -11.478 6.672 1.00 62.00 79 GLU A C 1
ATOM 607 O O . GLU A 1 79 ? -3.471 -10.527 5.894 1.00 62.00 79 GLU A O 1
ATOM 612 N N . GLU A 1 80 ? -2.557 -12.431 6.647 1.00 54.50 80 GLU A N 1
ATOM 613 C CA . GLU A 1 80 ? -1.489 -12.476 5.637 1.00 54.50 80 GLU A CA 1
ATOM 614 C C . GLU A 1 80 ? -2.080 -12.705 4.236 1.00 54.50 80 GLU A C 1
ATOM 616 O O . GLU A 1 80 ? -2.413 -13.829 3.863 1.00 54.50 80 GLU A O 1
ATOM 621 N N . LEU A 1 81 ? -2.173 -11.640 3.436 1.00 55.72 81 LEU A N 1
ATOM 622 C CA . LEU A 1 81 ? -2.462 -11.748 2.009 1.00 55.72 81 LEU A CA 1
ATOM 623 C C . LEU A 1 81 ? -1.173 -11.935 1.213 1.00 55.72 81 LEU A C 1
ATOM 625 O O . LEU A 1 81 ? -0.168 -11.258 1.430 1.00 55.72 81 LEU A O 1
ATOM 629 N N . THR A 1 82 ? -1.216 -12.851 0.251 1.00 53.44 82 THR A N 1
ATOM 630 C CA . THR A 1 82 ? -0.106 -13.070 -0.680 1.00 53.44 82 THR A CA 1
ATOM 631 C C . THR A 1 82 ? -0.112 -12.018 -1.791 1.00 53.44 82 THR A C 1
ATOM 633 O O . THR A 1 82 ? -1.169 -11.530 -2.185 1.00 53.44 82 THR A O 1
ATOM 636 N N . ALA A 1 83 ? 1.062 -11.693 -2.348 1.00 50.78 83 ALA A N 1
ATOM 637 C CA . ALA A 1 83 ? 1.220 -10.689 -3.410 1.00 50.78 83 ALA A CA 1
ATOM 638 C C . ALA A 1 83 ? 0.258 -10.881 -4.606 1.00 50.78 83 ALA A C 1
ATOM 640 O O . ALA A 1 83 ? -0.238 -9.905 -5.159 1.00 50.78 83 ALA A O 1
ATOM 641 N N . GLY A 1 84 ? -0.085 -12.129 -4.954 1.00 49.34 84 GLY A N 1
ATOM 642 C CA . GLY A 1 84 ? -1.030 -12.438 -6.038 1.00 49.34 84 GLY A CA 1
ATOM 643 C C . GLY A 1 84 ? -2.505 -12.139 -5.732 1.00 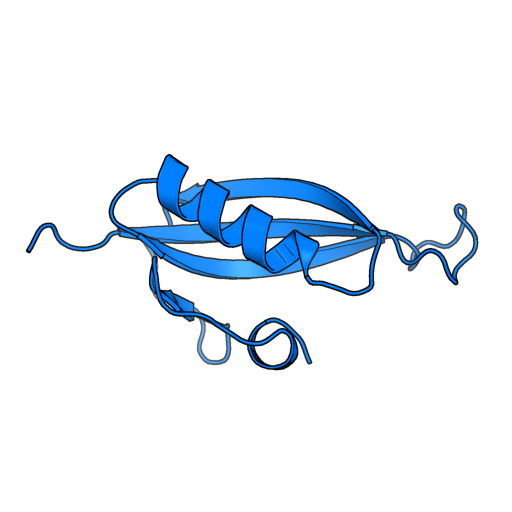49.34 84 GLY A C 1
ATOM 644 O O . GLY A 1 84 ? -3.325 -12.148 -6.641 1.00 49.34 84 GLY A O 1
ATOM 645 N N . GLN A 1 85 ? -2.860 -11.876 -4.472 1.00 56.06 85 GLN A N 1
ATOM 646 C CA . GLN A 1 85 ? -4.202 -11.428 -4.068 1.00 56.06 85 GLN A CA 1
ATOM 647 C C . GLN A 1 85 ? -4.310 -9.897 -4.021 1.00 56.06 85 GLN A C 1
ATOM 649 O O . GLN A 1 85 ? -5.409 -9.360 -3.924 1.00 56.06 85 GLN A O 1
ATOM 654 N N . ILE A 1 86 ? -3.167 -9.209 -4.076 1.00 55.72 86 ILE A N 1
ATOM 655 C CA . ILE A 1 86 ? -3.044 -7.751 -3.971 1.00 55.72 86 ILE A CA 1
ATOM 656 C C . ILE A 1 86 ? -2.954 -7.127 -5.369 1.00 55.72 86 ILE A C 1
ATOM 658 O O . ILE A 1 86 ? -3.404 -6.000 -5.560 1.00 55.72 86 ILE A O 1
ATOM 662 N N . GLY A 1 87 ? -2.450 -7.870 -6.359 1.00 44.38 87 GLY A N 1
ATOM 663 C CA . GLY A 1 87 ? -2.440 -7.452 -7.757 1.00 44.38 87 GLY A CA 1
ATOM 664 C C . GLY A 1 87 ? -2.440 -8.633 -8.727 1.00 44.38 87 GLY A C 1
ATOM 665 O O . GLY A 1 87 ? -1.665 -9.579 -8.577 1.00 44.38 87 GLY A O 1
ATOM 666 N N . SER A 1 88 ? -3.315 -8.555 -9.729 1.00 40.53 88 SER A N 1
ATOM 667 C CA . SER A 1 88 ? -3.160 -9.186 -11.046 1.00 40.53 88 SER A CA 1
ATOM 668 C C . SER A 1 88 ? -3.212 -8.101 -12.104 1.00 40.53 88 SER A C 1
ATOM 670 O O . SER A 1 88 ? -3.994 -7.146 -11.897 1.00 40.53 88 SER A O 1
#

pLDDT: mean 80.29, std 13.22, range [40.53, 93.75]

Foldseek 3Di:
DQQFFKKKKKWKFADPVDDPPDPPRIDIFIAIERHPDQVLRQVVSVVLQVLDPTHTPDMDMGTDPDDDPPPGHYHYRPDDDDNVSRDD

Secondary structure (DSSP, 8-state):
---PEEEEEEEEEE-TTS-TT-GGGEEEEEEEEEESSHHHHHHHHHHHHTTSSSEEEEEEEEE--SPPPTT--EEETT----HHHH--

Organism: NCBI:txid2730921

Radius of gyration: 13.51 Å; chains: 1; bounding box: 32×22×38 Å